Protein AF-A0AA41U626-F1 (afdb_monomer_lite)

Secondary structure (DSSP, 8-state):
---------HHHHHHHHHHHT-SSHHHHHHHHHHHHHHHHHHHHHHHHHHTT--HHHHS------------

Organism: NCBI:txid2910976

Sequence (71 aa):
MTRTVIDVDDEKLAAAAEIFGTTTKVATVNAALEDAIKRRKRQAFFDRLEAGGMPDLTGPIEHGDRSAGAA

Radius of gyration: 22.81 Å; chains: 1; bounding box: 64×40×36 Å

pLDDT: mean 87.44, std 13.69, range [49.34, 98.31]

Foldseek 3Di:
DDDDDDDDDVVVLVVLCVVQVHDDSVVSVVVVVVVVVVVVVVVVVVVCVVVVVCCVVPDDDDDDDPPDDDD

Structure (mmCIF, N/CA/C/O backbone):
data_AF-A0AA41U626-F1
#
_entry.id   AF-A0AA41U626-F1
#
loop_
_atom_site.group_PDB
_atom_site.id
_atom_site.type_symbol
_atom_site.label_atom_id
_atom_site.label_alt_id
_atom_site.label_comp_id
_atom_site.label_asym_id
_atom_site.label_entity_id
_atom_site.label_seq_id
_atom_site.pdbx_PDB_ins_code
_atom_site.Cartn_x
_atom_site.Cartn_y
_atom_site.Cartn_z
_atom_site.occupancy
_atom_sit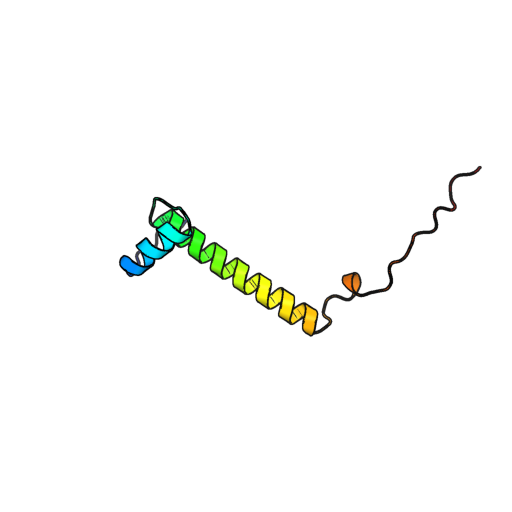e.B_iso_or_equiv
_atom_site.auth_seq_id
_atom_site.auth_comp_id
_atom_site.auth_asym_id
_atom_site.auth_atom_id
_atom_site.pdbx_PDB_model_num
ATOM 1 N N . MET A 1 1 ? -8.128 11.766 -3.451 1.00 68.06 1 MET A N 1
ATOM 2 C CA . MET A 1 1 ? -8.658 10.444 -3.052 1.00 68.06 1 MET A CA 1
ATOM 3 C C . MET A 1 1 ? -10.125 10.395 -3.425 1.00 68.06 1 MET A C 1
ATOM 5 O O . MET A 1 1 ? -10.844 11.315 -3.058 1.00 68.06 1 MET A O 1
ATOM 9 N N . THR A 1 2 ? -10.549 9.369 -4.157 1.00 91.12 2 THR A N 1
ATOM 10 C CA . THR A 1 2 ? -11.970 9.125 -4.456 1.00 91.12 2 THR A CA 1
ATOM 11 C C . THR A 1 2 ? -12.510 8.118 -3.448 1.00 91.12 2 THR A C 1
ATOM 13 O O . THR A 1 2 ? -11.789 7.202 -3.054 1.00 91.12 2 THR A O 1
ATOM 16 N N . ARG A 1 3 ? -13.753 8.295 -2.991 1.00 93.31 3 ARG A N 1
ATOM 17 C CA . ARG A 1 3 ? -14.385 7.358 -2.057 1.00 93.31 3 ARG A CA 1
ATOM 18 C C . ARG A 1 3 ? -14.868 6.131 -2.824 1.00 93.31 3 ARG A C 1
ATOM 20 O O . ARG A 1 3 ? -15.755 6.248 -3.662 1.00 93.31 3 ARG A O 1
ATOM 27 N N . THR A 1 4 ? -14.321 4.974 -2.483 1.00 94.62 4 THR A N 1
ATOM 28 C CA . THR A 1 4 ? -14.718 3.679 -3.041 1.00 94.62 4 THR A CA 1
ATOM 29 C C . THR A 1 4 ? -15.207 2.796 -1.901 1.00 94.62 4 THR A C 1
ATOM 31 O O . THR A 1 4 ? -14.556 2.728 -0.859 1.00 94.62 4 THR A O 1
ATOM 34 N N . VAL A 1 5 ? -16.361 2.153 -2.076 1.00 95.75 5 VAL A N 1
ATOM 35 C CA . VAL A 1 5 ? -16.888 1.157 -1.134 1.00 95.75 5 VAL A CA 1
ATOM 36 C C . VAL A 1 5 ? -16.550 -0.216 -1.695 1.00 95.75 5 VAL A C 1
ATOM 38 O O . VAL A 1 5 ? -16.937 -0.526 -2.818 1.00 95.75 5 VAL A O 1
ATOM 41 N N . ILE A 1 6 ? -15.784 -0.992 -0.937 1.00 94.38 6 ILE A N 1
ATOM 42 C CA . ILE A 1 6 ? -15.374 -2.355 -1.273 1.00 94.38 6 ILE A CA 1
ATOM 43 C C . ILE A 1 6 ? -15.444 -3.209 -0.014 1.00 94.38 6 ILE A C 1
ATOM 45 O O . ILE A 1 6 ? -15.187 -2.708 1.084 1.00 94.38 6 ILE A O 1
ATOM 49 N N . ASP A 1 7 ? -15.737 -4.490 -0.189 1.00 97.00 7 ASP A N 1
ATOM 50 C CA . ASP A 1 7 ? -15.574 -5.475 0.869 1.00 97.00 7 ASP A CA 1
ATOM 51 C C . ASP A 1 7 ? -14.110 -5.910 0.926 1.00 97.00 7 ASP A C 1
ATOM 53 O O . ASP A 1 7 ? -13.488 -6.221 -0.094 1.00 97.00 7 ASP A O 1
ATOM 57 N N . VAL A 1 8 ? -13.543 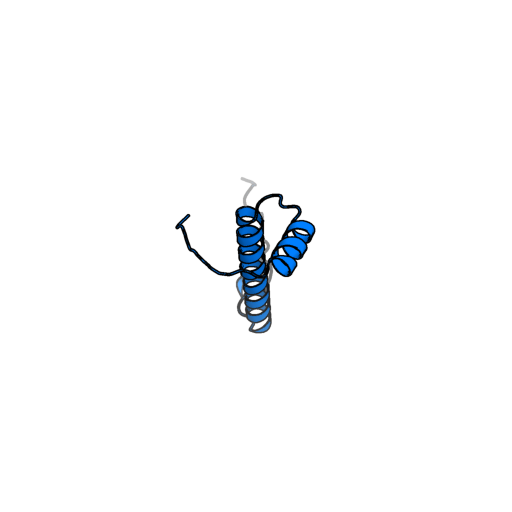-5.895 2.129 1.00 95.38 8 VAL A N 1
ATOM 58 C CA . VAL A 1 8 ? -12.151 -6.267 2.385 1.00 95.38 8 VAL A CA 1
ATOM 59 C C . VAL A 1 8 ? -12.135 -7.261 3.530 1.00 95.38 8 VAL A C 1
ATOM 61 O O . VAL A 1 8 ? -12.842 -7.095 4.519 1.00 95.38 8 VAL A O 1
ATOM 64 N N . ASP A 1 9 ? -11.314 -8.290 3.382 1.00 97.81 9 ASP A N 1
ATOM 65 C CA . ASP A 1 9 ? -11.044 -9.254 4.439 1.00 97.81 9 ASP A CA 1
ATOM 66 C C . ASP A 1 9 ? -10.313 -8.562 5.603 1.00 97.81 9 ASP A C 1
ATOM 68 O O . ASP A 1 9 ? -9.181 -8.090 5.450 1.00 97.81 9 ASP A O 1
ATOM 72 N N . ASP A 1 10 ? -10.984 -8.475 6.753 1.00 96.75 10 ASP A N 1
ATOM 73 C CA . ASP A 1 10 ? -10.486 -7.754 7.924 1.00 96.75 10 ASP A CA 1
ATOM 74 C C . ASP A 1 10 ? -9.257 -8.427 8.559 1.00 96.75 10 ASP A C 1
ATOM 76 O O . ASP A 1 10 ? -8.397 -7.722 9.089 1.00 96.75 10 ASP A O 1
ATOM 80 N N . GLU A 1 11 ? -9.109 -9.752 8.454 1.00 97.94 11 GLU A N 1
ATOM 81 C CA . GLU A 1 11 ? -7.923 -10.454 8.963 1.00 97.94 11 GLU A CA 1
ATOM 82 C C . GLU A 1 11 ? -6.695 -10.107 8.120 1.00 97.94 11 GLU A C 1
ATOM 84 O O . GLU A 1 11 ? -5.633 -9.765 8.650 1.00 97.94 11 GLU A O 1
ATOM 89 N N . LYS A 1 12 ? -6.848 -10.113 6.790 1.00 98.06 12 LYS A N 1
ATOM 90 C CA . LYS A 1 12 ? -5.774 -9.693 5.879 1.00 98.06 12 LYS A CA 1
ATOM 91 C C . LYS A 1 12 ? -5.425 -8.221 6.064 1.00 98.06 12 LYS A C 1
ATOM 93 O O . LYS A 1 12 ? -4.250 -7.859 5.995 1.00 98.06 12 LYS A O 1
ATOM 98 N N . LEU A 1 13 ? -6.428 -7.375 6.293 1.00 97.50 13 LEU A N 1
ATOM 99 C CA . LEU A 1 13 ? -6.218 -5.950 6.515 1.00 97.50 13 LEU A CA 1
ATOM 100 C C . LEU A 1 13 ? -5.475 -5.688 7.828 1.00 97.50 13 LEU A C 1
ATOM 102 O O . LEU A 1 13 ? -4.568 -4.862 7.844 1.00 97.50 13 LEU A O 1
ATOM 106 N N . ALA A 1 14 ? -5.803 -6.415 8.898 1.00 98.00 14 ALA A N 1
ATOM 107 C CA . ALA A 1 14 ? -5.083 -6.341 10.165 1.00 98.00 14 ALA A CA 1
ATOM 108 C C . ALA A 1 14 ? -3.629 -6.813 10.015 1.00 98.00 14 ALA A C 1
ATOM 110 O O . ALA A 1 14 ? -2.710 -6.101 10.409 1.00 98.00 14 ALA A O 1
ATOM 111 N N . ALA A 1 15 ? -3.400 -7.954 9.359 1.00 98.31 15 ALA A N 1
ATOM 112 C CA . ALA A 1 15 ? -2.048 -8.446 9.099 1.00 98.31 15 ALA A CA 1
ATOM 113 C C . ALA A 1 15 ? -1.215 -7.444 8.279 1.00 98.31 15 ALA A C 1
ATOM 115 O O . ALA A 1 15 ? -0.056 -7.180 8.597 1.00 98.31 15 ALA A O 1
ATOM 116 N N . ALA A 1 16 ? -1.810 -6.836 7.249 1.00 98.00 16 ALA A N 1
ATOM 117 C CA . ALA A 1 16 ? -1.160 -5.779 6.484 1.00 98.00 16 ALA A CA 1
ATOM 118 C C . ALA A 1 16 ? -0.875 -4.539 7.347 1.00 98.00 16 ALA A C 1
ATOM 120 O O . ALA A 1 16 ? 0.179 -3.925 7.201 1.00 98.00 16 ALA A O 1
ATOM 121 N N . ALA A 1 17 ? -1.781 -4.174 8.257 1.00 98.31 17 ALA A N 1
ATOM 122 C CA . ALA A 1 17 ? -1.599 -3.022 9.131 1.00 98.31 17 ALA A CA 1
ATOM 123 C C . ALA A 1 17 ? -0.391 -3.190 10.059 1.00 98.31 17 ALA A C 1
ATOM 125 O O . ALA A 1 17 ? 0.382 -2.242 10.193 1.00 98.31 17 ALA A O 1
ATOM 126 N N . GLU A 1 18 ? -0.188 -4.393 10.600 1.00 98.19 18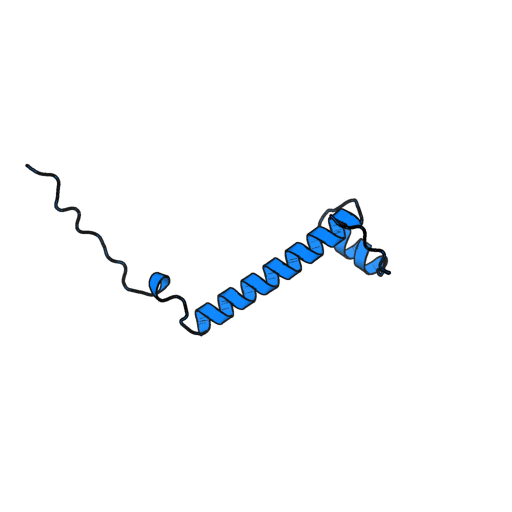 GLU A N 1
ATOM 127 C CA . GLU A 1 18 ? 0.997 -4.752 11.387 1.00 98.19 18 GLU A CA 1
ATOM 128 C C . GLU A 1 18 ? 2.278 -4.704 10.541 1.00 98.19 18 GLU A C 1
ATOM 130 O O . GLU A 1 18 ? 3.259 -4.076 10.935 1.00 98.19 18 GLU A O 1
ATOM 135 N N . ILE A 1 19 ? 2.260 -5.292 9.335 1.00 98.00 19 ILE A N 1
ATOM 136 C CA . ILE A 1 19 ? 3.415 -5.290 8.416 1.00 98.00 19 ILE A CA 1
ATOM 137 C C . ILE A 1 19 ? 3.843 -3.862 8.058 1.00 98.00 19 ILE A C 1
ATOM 139 O O . ILE A 1 19 ? 5.03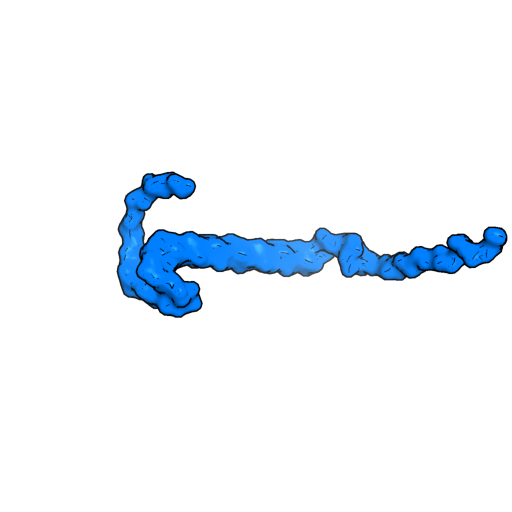6 -3.564 8.001 1.00 98.00 19 ILE A O 1
ATOM 143 N N . PHE A 1 20 ? 2.877 -2.981 7.797 1.00 97.56 20 PHE A N 1
ATOM 144 C CA . PHE A 1 20 ? 3.140 -1.606 7.375 1.00 97.56 20 PHE A CA 1
ATOM 145 C C . PHE A 1 20 ? 3.207 -0.606 8.541 1.00 97.56 20 PHE A C 1
ATOM 147 O O . PHE A 1 20 ? 3.473 0.572 8.300 1.00 97.56 20 PHE A O 1
ATOM 154 N N . GLY A 1 21 ? 2.969 -1.035 9.786 1.00 97.94 21 GLY A N 1
ATOM 155 C CA . GLY A 1 21 ? 2.954 -0.162 10.966 1.00 97.94 21 GLY A CA 1
ATOM 156 C C . GLY A 1 21 ? 1.889 0.940 10.902 1.00 97.94 21 GLY A C 1
ATOM 157 O O . GLY A 1 21 ? 2.109 2.060 11.361 1.00 97.94 21 GLY A O 1
ATOM 158 N N . THR A 1 22 ? 0.745 0.658 10.278 1.00 98.31 22 THR A N 1
ATOM 159 C CA . THR A 1 22 ? -0.323 1.643 10.046 1.00 98.31 22 THR A CA 1
ATOM 160 C C . THR A 1 22 ? -1.466 1.486 11.038 1.00 98.31 22 THR A C 1
ATOM 162 O O . THR A 1 22 ? -1.850 0.375 11.374 1.00 98.31 22 THR A O 1
ATOM 165 N N . THR A 1 23 ? -2.084 2.598 11.435 1.00 96.50 23 THR A N 1
ATOM 166 C CA . THR A 1 23 ? -3.175 2.606 12.427 1.00 96.50 23 THR A CA 1
ATOM 167 C C . THR A 1 23 ? -4.569 2.786 11.827 1.00 96.50 23 THR A C 1
ATOM 169 O O . THR A 1 2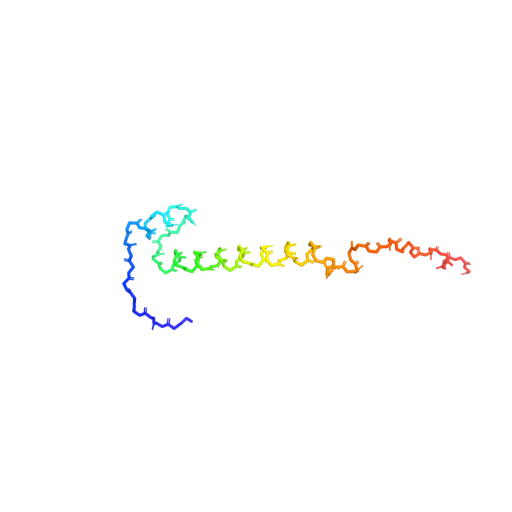3 ? -5.566 2.682 12.538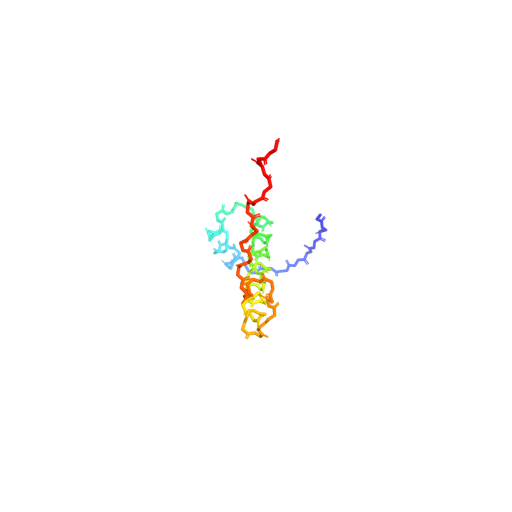 1.00 96.50 23 THR A O 1
ATOM 172 N N . THR A 1 24 ? -4.676 3.072 10.524 1.00 97.38 24 THR A N 1
ATOM 173 C CA . THR A 1 24 ? -5.966 3.287 9.853 1.00 97.38 24 THR A CA 1
ATOM 174 C C . THR A 1 24 ? -6.097 2.404 8.621 1.00 97.38 24 THR A C 1
ATOM 176 O O . THR A 1 24 ? -5.152 2.291 7.842 1.00 97.38 24 THR A O 1
ATOM 179 N N . LYS A 1 25 ? -7.304 1.862 8.390 1.00 96.06 25 LYS A N 1
ATOM 180 C CA . LYS A 1 25 ? -7.619 1.018 7.221 1.00 96.06 25 LYS A CA 1
ATOM 181 C C . LYS A 1 25 ? -7.201 1.681 5.900 1.00 96.06 25 LYS A C 1
ATOM 183 O O . LYS A 1 25 ? -6.622 1.039 5.031 1.00 96.06 25 LYS A O 1
ATOM 188 N N . VAL A 1 26 ? -7.447 2.987 5.762 1.00 96.25 26 VAL A N 1
ATOM 189 C CA . VAL A 1 26 ? -7.063 3.757 4.567 1.00 96.25 26 VAL A CA 1
ATOM 190 C C . VAL A 1 26 ? -5.544 3.818 4.410 1.00 96.25 26 VAL A C 1
ATOM 192 O O . VAL A 1 26 ? -5.050 3.604 3.306 1.00 96.25 26 VAL A O 1
ATOM 195 N N . ALA A 1 27 ? -4.790 4.086 5.481 1.00 97.50 27 ALA A N 1
ATOM 196 C CA . ALA A 1 27 ? -3.329 4.084 5.413 1.00 97.50 27 ALA A CA 1
ATOM 197 C C . ALA A 1 27 ? -2.794 2.702 5.015 1.00 97.50 27 ALA A C 1
ATOM 199 O O . ALA A 1 27 ? -1.953 2.621 4.125 1.00 97.50 27 ALA A O 1
ATOM 200 N N . THR A 1 28 ? -3.346 1.629 5.590 1.00 98.06 28 THR A N 1
ATOM 201 C CA . THR A 1 28 ? -2.968 0.252 5.255 1.00 98.06 28 THR A CA 1
ATOM 202 C C . THR A 1 28 ? -3.194 -0.063 3.779 1.00 98.06 28 THR A C 1
ATOM 204 O O . THR A 1 28 ? -2.286 -0.551 3.111 1.00 98.06 28 THR A O 1
ATOM 207 N N . VAL A 1 29 ? -4.379 0.256 3.239 1.00 97.06 29 VAL A N 1
ATOM 208 C CA . VAL A 1 29 ? -4.692 -0.011 1.825 1.00 97.06 29 VAL A CA 1
ATOM 209 C C . VAL A 1 29 ? -3.770 0.783 0.901 1.00 97.06 29 VAL A C 1
ATOM 211 O O . VAL A 1 29 ? -3.248 0.224 -0.059 1.00 97.06 29 VAL A O 1
ATOM 214 N N . ASN A 1 30 ? -3.516 2.062 1.188 1.00 97.06 30 ASN A N 1
ATOM 215 C CA . ASN A 1 30 ? -2.610 2.856 0.354 1.00 97.06 30 ASN A CA 1
ATOM 216 C C . ASN A 1 30 ? -1.169 2.340 0.408 1.00 97.06 30 ASN A C 1
ATOM 218 O O . ASN A 1 30 ? -0.536 2.238 -0.640 1.00 97.06 30 ASN A O 1
ATOM 222 N N . ALA A 1 31 ? -0.674 1.967 1.592 1.00 98.00 31 ALA A N 1
ATOM 223 C CA . ALA A 1 31 ? 0.657 1.386 1.747 1.00 98.00 31 ALA A CA 1
ATOM 224 C C . ALA A 1 31 ? 0.790 0.066 0.970 1.00 98.00 31 ALA A C 1
ATOM 226 O O . ALA A 1 31 ? 1.762 -0.126 0.239 1.00 98.00 31 ALA A O 1
ATOM 227 N N . ALA A 1 32 ? -0.221 -0.804 1.047 1.00 97.50 32 ALA A N 1
ATOM 228 C CA . ALA A 1 32 ? -0.253 -2.060 0.304 1.00 97.50 32 ALA A CA 1
ATOM 229 C C . ALA A 1 32 ? -0.254 -1.840 -1.220 1.00 97.50 32 ALA A C 1
ATOM 231 O O . ALA A 1 32 ? 0.478 -2.511 -1.950 1.00 97.50 32 ALA A O 1
ATOM 232 N N . LEU A 1 33 ? -1.043 -0.878 -1.714 1.00 97.19 33 LEU A N 1
ATOM 233 C CA . LEU A 1 33 ? -1.070 -0.524 -3.137 1.00 97.19 33 LEU A CA 1
ATOM 234 C C . LEU A 1 33 ? 0.272 0.053 -3.601 1.00 97.19 33 LEU A C 1
ATOM 236 O O . LEU A 1 33 ? 0.760 -0.297 -4.678 1.00 97.19 33 LEU A O 1
ATOM 240 N N . GLU A 1 34 ? 0.892 0.911 -2.792 1.00 97.75 34 GLU A N 1
ATOM 241 C CA . GLU A 1 34 ? 2.200 1.480 -3.097 1.00 97.75 34 GLU A CA 1
ATOM 242 C C . GLU A 1 34 ? 3.289 0.400 -3.149 1.00 97.75 34 GLU A C 1
ATOM 244 O O . GLU A 1 34 ? 4.097 0.396 -4.084 1.00 97.75 34 GLU A O 1
ATOM 249 N N . ASP A 1 35 ? 3.297 -0.544 -2.202 1.00 97.81 35 ASP A N 1
ATOM 250 C CA . ASP A 1 35 ? 4.239 -1.665 -2.226 1.00 97.81 35 ASP A CA 1
ATOM 251 C C . ASP A 1 35 ? 4.043 -2.542 -3.468 1.00 97.81 35 ASP A C 1
ATOM 253 O O . ASP A 1 35 ? 5.016 -2.839 -4.167 1.00 97.81 35 ASP A O 1
ATOM 257 N N . ALA A 1 36 ? 2.797 -2.870 -3.827 1.00 97.56 36 ALA A N 1
ATOM 258 C CA . ALA A 1 36 ? 2.498 -3.643 -5.031 1.00 97.56 36 ALA A CA 1
ATOM 259 C C . ALA A 1 36 ? 3.013 -2.947 -6.306 1.00 97.56 36 ALA A C 1
ATOM 261 O O . ALA A 1 36 ? 3.656 -3.578 -7.154 1.00 97.56 36 ALA A O 1
ATOM 262 N N . ILE A 1 37 ? 2.808 -1.629 -6.421 1.00 97.88 37 ILE A N 1
ATOM 263 C CA . ILE A 1 37 ? 3.325 -0.824 -7.537 1.00 97.88 37 ILE A CA 1
ATOM 264 C C . ILE A 1 37 ? 4.855 -0.848 -7.553 1.00 97.88 37 ILE A C 1
ATOM 266 O O . ILE A 1 37 ? 5.459 -1.097 -8.600 1.00 97.88 37 ILE A O 1
ATOM 270 N N . LYS A 1 38 ? 5.503 -0.603 -6.408 1.00 97.44 38 LYS A N 1
ATOM 271 C CA . LYS A 1 38 ? 6.969 -0.618 -6.298 1.00 97.44 38 LYS A CA 1
ATOM 272 C C . LYS A 1 38 ? 7.529 -1.988 -6.663 1.00 97.44 38 LYS A C 1
ATOM 274 O O . LYS A 1 38 ? 8.501 -2.062 -7.412 1.00 97.44 38 LYS A O 1
ATOM 279 N N . ARG A 1 39 ? 6.902 -3.070 -6.201 1.00 97.31 39 ARG A N 1
ATOM 280 C CA . ARG A 1 39 ? 7.285 -4.445 -6.529 1.00 97.31 39 ARG A CA 1
ATOM 281 C C . ARG A 1 39 ? 7.204 -4.702 -8.029 1.00 97.31 39 ARG A C 1
ATOM 283 O O . ARG A 1 39 ? 8.166 -5.216 -8.596 1.00 97.31 39 ARG A O 1
ATOM 290 N N . ARG A 1 40 ? 6.122 -4.277 -8.689 1.00 97.12 40 ARG A N 1
ATOM 291 C CA . ARG A 1 40 ? 5.980 -4.442 -10.142 1.00 97.12 40 ARG A CA 1
ATOM 292 C C . ARG A 1 40 ? 6.994 -3.609 -10.926 1.00 97.12 40 ARG A C 1
ATOM 294 O O . ARG A 1 40 ? 7.547 -4.110 -11.900 1.00 97.12 40 ARG A O 1
ATOM 301 N N . LYS A 1 41 ? 7.279 -2.377 -10.488 1.00 95.81 41 LYS A N 1
ATOM 302 C CA . LYS A 1 41 ? 8.318 -1.523 -11.089 1.00 95.81 41 LYS A CA 1
ATOM 303 C C . LYS A 1 41 ? 9.712 -2.130 -10.947 1.00 95.81 41 LYS A C 1
ATOM 305 O O . LYS A 1 41 ? 10.452 -2.135 -11.922 1.00 95.81 41 LYS A O 1
ATOM 310 N N . ARG A 1 42 ? 10.052 -2.673 -9.770 1.00 95.81 42 ARG A N 1
ATOM 311 C CA . ARG A 1 42 ? 11.322 -3.389 -9.558 1.00 95.81 42 ARG A CA 1
ATOM 312 C C . ARG A 1 42 ? 11.445 -4.578 -10.508 1.00 95.81 42 ARG A C 1
ATOM 314 O O . ARG A 1 42 ? 12.473 -4.715 -11.151 1.00 95.81 42 ARG A O 1
ATOM 321 N N . GLN A 1 43 ? 10.391 -5.382 -10.646 1.00 95.69 43 GLN A N 1
ATOM 322 C CA . GLN A 1 43 ? 10.390 -6.504 -11.584 1.00 95.69 43 GLN A CA 1
ATOM 323 C C . GLN A 1 43 ? 10.587 -6.037 -13.032 1.00 95.69 43 GLN A C 1
ATOM 325 O O . GLN A 1 43 ? 11.511 -6.492 -13.686 1.00 95.69 43 GLN A O 1
ATOM 330 N N . ALA A 1 44 ? 9.800 -5.062 -13.498 1.00 92.19 44 ALA A N 1
ATOM 331 C CA . ALA A 1 44 ? 9.928 -4.536 -14.858 1.00 92.19 44 ALA A CA 1
ATOM 332 C C . ALA A 1 44 ? 11.313 -3.922 -15.134 1.00 92.19 44 ALA A C 1
ATOM 334 O O . ALA A 1 44 ? 11.811 -3.973 -16.256 1.00 92.19 44 ALA A O 1
ATOM 335 N N . PHE A 1 45 ? 11.940 -3.334 -14.113 1.00 91.44 45 PHE A N 1
ATOM 336 C CA . PHE A 1 45 ? 13.309 -2.847 -14.206 1.00 91.44 45 PHE A CA 1
ATOM 337 C C . PHE A 1 45 ? 14.305 -3.993 -14.420 1.00 91.44 45 PHE A C 1
ATOM 339 O O . PHE A 1 45 ? 15.132 -3.897 -15.322 1.00 91.44 45 PHE A O 1
ATOM 346 N N . PHE A 1 46 ? 14.200 -5.084 -13.655 1.00 91.25 46 PHE A N 1
ATOM 347 C CA . PHE A 1 46 ? 15.043 -6.267 -13.852 1.00 91.25 46 PHE A CA 1
ATOM 348 C C . PHE A 1 46 ? 14.802 -6.937 -15.208 1.00 91.25 46 PHE A C 1
ATOM 350 O O . PHE A 1 46 ? 15.772 -7.213 -15.905 1.00 91.25 46 PHE A O 1
ATOM 357 N N . ASP A 1 47 ? 13.542 -7.092 -15.625 1.00 91.06 47 ASP A N 1
ATOM 358 C CA . ASP A 1 47 ? 13.189 -7.641 -16.943 1.00 91.06 47 ASP A CA 1
ATOM 359 C C . ASP A 1 47 ? 13.862 -6.824 -18.070 1.00 91.06 47 ASP A C 1
ATOM 361 O O . ASP A 1 47 ? 14.403 -7.364 -19.034 1.00 91.06 47 ASP A O 1
ATOM 365 N N . ARG A 1 48 ? 13.884 -5.490 -17.934 1.00 87.44 48 ARG A N 1
ATOM 366 C CA . ARG A 1 48 ? 14.549 -4.593 -18.892 1.00 87.44 48 ARG A CA 1
ATOM 367 C C . ARG A 1 48 ? 16.075 -4.708 -18.855 1.00 87.44 48 ARG A C 1
ATOM 369 O O . ARG A 1 48 ? 16.702 -4.570 -19.905 1.00 87.44 48 ARG A O 1
ATOM 376 N N . LEU A 1 49 ? 16.669 -4.909 -17.678 1.00 86.50 49 LEU A N 1
ATOM 377 C CA . LEU A 1 49 ? 18.111 -5.136 -17.547 1.00 86.50 49 LEU A CA 1
ATOM 378 C C . LEU A 1 49 ? 18.529 -6.432 -18.248 1.00 86.50 49 LEU A C 1
ATOM 380 O O . LEU A 1 49 ? 19.495 -6.418 -19.004 1.00 86.50 49 LEU A O 1
ATOM 384 N N . GLU A 1 50 ? 17.780 -7.518 -18.050 1.00 85.69 50 GLU A N 1
ATOM 385 C CA . GLU A 1 50 ? 18.034 -8.809 -18.700 1.00 85.69 50 GLU A CA 1
ATOM 386 C C . GLU A 1 50 ? 17.917 -8.713 -20.228 1.00 85.69 50 GLU A C 1
ATOM 388 O O . GLU A 1 50 ? 18.749 -9.250 -20.955 1.00 85.69 50 GLU A O 1
ATOM 393 N N . ALA A 1 51 ? 16.949 -7.940 -20.725 1.00 87.81 51 ALA A N 1
ATOM 394 C CA . ALA A 1 51 ? 16.770 -7.690 -22.154 1.00 87.81 51 ALA A CA 1
ATOM 395 C C . ALA A 1 51 ? 17.833 -6.759 -22.783 1.00 87.81 51 ALA A C 1
ATOM 397 O O . ALA A 1 51 ? 17.708 -6.398 -23.953 1.00 87.81 51 ALA A O 1
ATOM 398 N N . GLY A 1 52 ? 18.849 -6.314 -22.031 1.00 82.81 52 GLY A N 1
ATOM 399 C CA . GLY A 1 52 ? 19.885 -5.397 -22.524 1.00 82.81 52 GLY A CA 1
ATOM 400 C C . GLY A 1 52 ? 19.388 -3.965 -22.763 1.00 82.81 52 GLY A C 1
ATOM 401 O O . GLY A 1 52 ? 20.032 -3.180 -23.453 1.00 82.81 52 GLY A O 1
ATOM 402 N N . GLY A 1 53 ? 18.240 -3.589 -22.192 1.00 77.56 53 GLY A N 1
ATOM 403 C CA . GLY A 1 53 ? 17.559 -2.316 -22.443 1.00 77.56 53 GLY A CA 1
ATOM 404 C C . GLY A 1 53 ? 18.163 -1.096 -21.739 1.00 77.56 53 GLY A C 1
ATOM 405 O O . GLY A 1 53 ? 17.443 -0.111 -21.530 1.00 77.56 53 GLY A O 1
ATOM 406 N N . MET A 1 54 ? 19.433 -1.156 -21.333 1.00 71.44 54 MET A N 1
ATOM 407 C CA . MET A 1 54 ? 20.111 -0.107 -20.564 1.00 71.44 54 MET A CA 1
ATOM 408 C C . MET A 1 54 ? 21.462 0.319 -21.175 1.00 71.44 54 MET A C 1
ATOM 410 O O . MET A 1 54 ? 22.470 0.329 -20.470 1.00 71.44 54 MET A O 1
ATOM 414 N N . PRO A 1 55 ? 21.494 0.688 -22.470 1.00 65.62 55 PRO A N 1
ATOM 415 C CA . PRO A 1 55 ? 22.735 0.932 -23.211 1.00 65.62 55 PRO A CA 1
ATOM 416 C C . PRO A 1 55 ? 23.634 2.001 -22.567 1.00 65.62 55 PRO A C 1
ATOM 418 O O . PRO A 1 55 ? 24.849 1.830 -22.543 1.00 65.62 55 PRO A O 1
ATOM 421 N N . ASP A 1 56 ? 23.044 3.030 -21.950 1.00 69.44 56 ASP A N 1
ATOM 422 C CA . ASP A 1 56 ? 23.781 4.127 -21.299 1.00 69.44 56 ASP A CA 1
ATOM 423 C C . ASP A 1 56 ? 24.340 3.775 -19.908 1.00 69.44 56 ASP A C 1
ATOM 425 O O . ASP A 1 56 ? 25.153 4.520 -19.367 1.00 69.44 56 ASP A O 1
ATOM 429 N N . LEU A 1 57 ? 23.915 2.659 -19.300 1.00 67.00 57 LEU A N 1
ATOM 430 C CA . LEU A 1 57 ? 24.460 2.172 -18.020 1.00 67.00 57 LEU A CA 1
ATOM 431 C C . LEU A 1 57 ? 25.400 0.971 -18.194 1.00 67.00 57 LEU A C 1
ATOM 433 O O . LEU A 1 57 ? 26.043 0.561 -17.230 1.00 67.00 57 LEU A O 1
ATOM 437 N N . THR A 1 58 ? 25.471 0.398 -19.398 1.00 69.69 58 THR A N 1
ATOM 438 C CA . THR A 1 58 ? 26.300 -0.778 -19.712 1.00 69.69 58 THR A CA 1
ATOM 439 C C . THR A 1 58 ? 27.379 -0.499 -20.762 1.00 69.69 58 THR A C 1
ATOM 441 O O . THR A 1 58 ? 28.099 -1.418 -21.148 1.00 69.69 58 THR A O 1
ATOM 444 N N . GLY A 1 59 ? 27.483 0.740 -21.253 1.00 68.44 59 GLY A N 1
ATOM 445 C CA . GLY A 1 59 ? 28.543 1.178 -22.161 1.00 68.44 59 GLY A CA 1
ATOM 446 C C . GLY A 1 59 ? 29.875 1.472 -21.447 1.00 68.44 59 GLY A C 1
ATOM 447 O O . GLY A 1 59 ? 29.915 1.558 -20.217 1.00 68.44 59 GLY A O 1
ATOM 448 N N . PRO A 1 60 ? 30.986 1.626 -22.192 1.00 74.31 60 PRO A N 1
ATOM 449 C CA . PRO A 1 60 ? 32.268 2.056 -21.633 1.00 74.31 60 PRO A CA 1
ATOM 450 C C . PRO A 1 60 ? 32.145 3.409 -20.913 1.00 74.31 60 PRO A C 1
ATOM 452 O O . PRO A 1 60 ? 31.489 4.317 -21.418 1.00 74.31 60 PRO A O 1
ATOM 455 N N . ILE A 1 61 ? 32.794 3.568 -19.754 1.00 74.75 61 ILE A N 1
ATOM 456 C CA . ILE A 1 61 ? 32.841 4.862 -19.058 1.00 74.75 61 ILE A CA 1
ATOM 457 C C . ILE A 1 61 ? 33.782 5.794 -19.827 1.00 74.75 61 ILE A C 1
ATOM 459 O O . ILE A 1 61 ? 34.995 5.577 -19.851 1.00 74.75 61 ILE A O 1
ATOM 463 N N . GLU A 1 62 ? 33.236 6.847 -20.431 1.00 75.50 62 GLU A N 1
ATOM 464 C CA . GLU A 1 62 ? 34.039 7.906 -21.036 1.00 75.50 62 GLU A CA 1
ATOM 465 C C . GLU A 1 62 ? 34.632 8.796 -19.934 1.00 75.50 62 GLU A C 1
ATOM 467 O O . GLU A 1 62 ? 33.948 9.601 -19.299 1.00 75.50 62 GLU A O 1
ATOM 472 N N . HIS A 1 63 ? 35.933 8.652 -19.679 1.00 76.12 63 HIS A N 1
ATOM 473 C CA . HIS A 1 63 ? 36.669 9.621 -18.877 1.00 76.12 63 HIS A CA 1
ATOM 474 C C . HIS A 1 63 ? 36.914 10.866 -19.730 1.00 76.12 63 HIS A C 1
ATOM 476 O O . HIS A 1 63 ? 37.801 10.871 -20.579 1.00 76.12 63 HIS A O 1
ATOM 482 N N . GLY A 1 64 ? 36.118 11.917 -19.511 1.00 68.56 64 GLY A N 1
ATOM 483 C CA . GLY A 1 64 ? 36.352 13.221 -20.128 1.00 68.56 64 GLY A CA 1
ATOM 484 C C . GLY A 1 64 ? 37.768 13.705 -19.815 1.00 68.56 64 GLY A C 1
ATOM 485 O O . GLY A 1 64 ? 38.126 13.872 -18.645 1.00 68.56 64 GLY A O 1
ATOM 486 N N . ASP A 1 65 ? 38.578 13.883 -20.856 1.00 66.38 65 ASP A N 1
ATOM 487 C CA . ASP A 1 65 ? 39.963 14.326 -20.738 1.00 66.38 65 ASP A CA 1
ATOM 488 C C . ASP A 1 65 ? 40.009 15.724 -20.093 1.00 66.38 65 ASP A C 1
ATOM 490 O O . ASP A 1 65 ? 39.475 16.697 -20.626 1.00 66.38 65 ASP A O 1
ATOM 494 N N . ARG A 1 66 ? 40.615 15.834 -18.903 1.00 63.88 66 ARG A N 1
ATOM 495 C CA . ARG A 1 66 ? 40.755 17.097 -18.147 1.00 63.88 66 ARG A CA 1
ATOM 496 C C . ARG A 1 66 ? 41.933 17.938 -18.651 1.00 63.88 66 ARG A C 1
ATOM 498 O O . ARG A 1 66 ? 42.699 18.474 -17.853 1.00 63.88 66 ARG A O 1
ATOM 505 N N . SER A 1 67 ? 42.081 18.088 -19.960 1.00 60.25 67 SER A N 1
ATOM 506 C CA . SER A 1 67 ? 43.165 18.856 -20.581 1.00 60.25 67 SER A CA 1
ATOM 507 C C . SER A 1 67 ? 42.680 20.203 -21.142 1.00 60.25 67 SER A C 1
ATOM 509 O O . SER A 1 67 ? 42.909 20.546 -22.294 1.00 60.25 67 SER A O 1
ATOM 511 N N . ALA A 1 68 ? 42.023 21.023 -20.316 1.00 60.38 68 ALA A N 1
ATOM 512 C CA . ALA A 1 68 ? 41.766 22.428 -20.651 1.00 60.38 68 ALA A CA 1
ATOM 513 C C . ALA A 1 68 ? 41.804 23.298 -19.388 1.00 60.38 68 ALA A C 1
ATOM 515 O O . ALA A 1 68 ? 40.783 23.600 -18.775 1.00 60.38 68 ALA A O 1
ATOM 516 N N . GLY A 1 69 ? 43.014 23.661 -18.966 1.00 57.78 69 GLY A N 1
ATOM 517 C CA . GLY A 1 69 ? 43.234 24.506 -17.795 1.00 57.78 69 GLY A CA 1
ATOM 518 C C . GLY A 1 69 ? 44.701 24.854 -17.577 1.00 57.78 69 GLY A C 1
ATOM 519 O O . GLY A 1 69 ? 45.191 24.730 -16.462 1.00 57.78 69 GLY A O 1
ATOM 520 N N . ALA A 1 70 ? 45.415 25.225 -18.639 1.00 56.56 70 ALA A N 1
ATOM 521 C CA . ALA A 1 70 ? 46.717 25.878 -18.544 1.00 56.56 70 ALA A CA 1
ATOM 522 C C . ALA A 1 70 ? 46.925 26.745 -19.793 1.00 56.56 70 ALA A C 1
ATOM 524 O O . ALA A 1 70 ? 47.428 26.270 -20.810 1.00 56.56 70 ALA A O 1
ATOM 525 N N . ALA A 1 71 ? 46.478 27.996 -19.716 1.00 49.34 71 ALA A N 1
ATOM 526 C CA . ALA A 1 71 ? 46.931 29.107 -20.546 1.00 49.34 71 ALA A CA 1
ATOM 527 C C . ALA A 1 71 ? 46.749 30.397 -19.743 1.00 49.34 71 ALA A C 1
ATOM 529 O O . ALA A 1 71 ? 45.643 30.565 -19.176 1.00 49.34 71 ALA A O 1
#

InterPro domains:
  IPR019239 Bacterial antitoxin of type II TA system, VapB [PF09957] (3-43)